Protein AF-J9G7D1-F1 (afdb_monomer_lite)

pLDDT: mean 70.43, std 11.39, range [46.75, 86.88]

Organism: NCBI:txid749906

Sequence (130 aa):
MKICEESVKEAIDTSLAHIQMNDAQKQAVLAQCRPTAQVSRFQVRPVRRVLAVAAAFAIAFCLGGGVLAAAPQLRQSLAVLGAEALQQMQPVNQVSEDKGIRMEVLAAINDGEMASVFLSLQDTEGKDRV

Structure (mmCIF, N/CA/C/O backbone):
data_AF-J9G7D1-F1
#
_entry.id   AF-J9G7D1-F1
#
loop_
_atom_site.group_PDB
_atom_site.id
_atom_site.type_symbol
_atom_site.label_atom_id
_atom_site.label_alt_id
_atom_site.label_comp_id
_atom_site.label_asym_id
_atom_site.label_entity_id
_atom_site.label_seq_id
_atom_site.pdbx_PDB_ins_code
_atom_site.Cartn_x
_atom_site.Cartn_y
_atom_site.Cartn_z
_atom_site.occupancy
_atom_site.B_iso_or_equiv
_atom_site.auth_seq_id
_atom_site.auth_comp_id
_atom_site.auth_asym_id
_atom_site.auth_atom_id
_atom_site.pdbx_PDB_model_num
ATOM 1 N N . MET A 1 1 ? -76.021 -4.111 28.634 1.00 46.75 1 MET A N 1
ATOM 2 C CA . MET A 1 1 ? -75.543 -2.716 28.741 1.00 46.75 1 MET A CA 1
ATOM 3 C C . MET A 1 1 ? -74.061 -2.738 28.376 1.00 46.75 1 MET A C 1
ATOM 5 O O . MET A 1 1 ? -73.312 -3.402 29.077 1.00 46.75 1 MET A O 1
ATOM 9 N N . LYS A 1 2 ? -73.661 -2.209 27.212 1.00 52.19 2 LYS A N 1
ATOM 10 C CA . LYS A 1 2 ? -72.261 -2.261 26.745 1.00 52.19 2 LYS A CA 1
ATOM 11 C C . LYS A 1 2 ? -71.545 -1.009 27.251 1.00 52.19 2 LYS A C 1
ATOM 13 O O . LYS A 1 2 ? -71.991 0.089 26.945 1.00 52.19 2 LYS A O 1
ATOM 18 N N . ILE A 1 3 ? -70.494 -1.180 28.047 1.00 59.47 3 ILE A N 1
ATOM 19 C CA . ILE A 1 3 ? -69.632 -0.079 28.485 1.00 59.47 3 ILE A CA 1
ATOM 20 C C . ILE A 1 3 ? -68.635 0.158 27.346 1.00 59.47 3 ILE A C 1
ATOM 22 O O . ILE A 1 3 ? -67.791 -0.696 27.087 1.00 59.47 3 ILE A O 1
ATOM 26 N N . CYS A 1 4 ? -68.789 1.260 26.615 1.00 64.06 4 CYS A N 1
ATOM 27 C CA . CYS A 1 4 ? -67.847 1.677 25.574 1.00 64.06 4 CYS A CA 1
ATOM 28 C C . CYS A 1 4 ? -66.734 2.535 26.204 1.00 64.06 4 CYS A C 1
ATOM 30 O O . CYS A 1 4 ? -67.004 3.277 27.147 1.00 64.06 4 CYS A O 1
ATOM 32 N N . GLU A 1 5 ? -65.501 2.460 25.688 1.00 70.31 5 GLU A N 1
ATOM 33 C CA . GLU A 1 5 ? -64.326 3.186 26.219 1.00 70.31 5 GLU A CA 1
ATOM 34 C C . GLU A 1 5 ? -64.557 4.699 26.355 1.00 70.31 5 GLU A C 1
ATOM 36 O O . GLU A 1 5 ? -64.074 5.330 27.293 1.00 70.31 5 GLU A O 1
ATOM 41 N N . GLU A 1 6 ? -65.363 5.264 25.460 1.00 73.56 6 GLU A N 1
ATOM 42 C CA . GLU A 1 6 ? -65.727 6.680 25.445 1.00 73.56 6 GLU A CA 1
ATOM 43 C C . GLU A 1 6 ? -66.521 7.091 26.698 1.00 73.56 6 GLU A C 1
ATOM 45 O O . GLU A 1 6 ? -66.228 8.116 27.306 1.00 73.56 6 GLU A O 1
ATOM 50 N N . SER A 1 7 ? -67.422 6.224 27.178 1.00 77.25 7 SER A N 1
ATOM 51 C CA . SER A 1 7 ? -68.195 6.452 28.408 1.00 77.25 7 SER A CA 1
ATOM 52 C C . SER A 1 7 ? -67.327 6.369 29.666 1.00 77.25 7 SER A C 1
ATOM 54 O O . SER A 1 7 ? -67.569 7.093 30.632 1.00 77.25 7 SER A O 1
ATOM 56 N N . VAL A 1 8 ? -66.306 5.508 29.665 1.00 79.50 8 VAL A N 1
ATOM 57 C CA . VAL A 1 8 ? -65.362 5.396 30.787 1.00 79.50 8 VAL A CA 1
ATOM 58 C C . VAL A 1 8 ? -64.461 6.623 30.839 1.00 79.50 8 VAL A C 1
ATOM 60 O O . VAL A 1 8 ? -64.241 7.177 31.913 1.00 79.50 8 VAL A O 1
ATOM 63 N N . LYS A 1 9 ? -63.979 7.083 29.682 1.00 82.81 9 LYS A N 1
ATOM 64 C CA . LYS A 1 9 ? -63.143 8.279 29.586 1.00 82.81 9 LYS A CA 1
ATOM 65 C C . LYS A 1 9 ? -63.892 9.530 30.043 1.00 82.81 9 LYS A C 1
ATOM 67 O O . LYS A 1 9 ? -63.361 10.286 30.846 1.00 82.81 9 LYS A O 1
ATOM 72 N N . GLU A 1 10 ? -65.138 9.700 29.612 1.00 83.31 10 GLU A N 1
ATOM 73 C CA . GLU A 1 10 ? -65.972 10.845 29.992 1.00 83.31 10 GLU A CA 1
ATOM 74 C C . GLU A 1 10 ? -66.301 10.854 31.497 1.00 83.31 10 GLU A C 1
ATOM 76 O O . GLU A 1 10 ? -66.254 11.902 32.148 1.00 83.31 10 GLU A O 1
ATOM 81 N N . ALA A 1 11 ? -66.548 9.677 32.085 1.00 81.44 11 ALA A N 1
ATOM 82 C CA . ALA A 1 11 ? -66.749 9.535 33.526 1.00 81.44 11 ALA A CA 1
ATOM 83 C C . ALA A 1 11 ? -65.480 9.870 34.330 1.00 81.44 11 ALA A C 1
ATOM 85 O O . ALA A 1 11 ? -65.563 10.528 35.370 1.00 81.44 11 ALA A O 1
ATOM 86 N N . ILE A 1 12 ? -64.308 9.450 33.844 1.00 82.50 12 ILE A N 1
ATOM 87 C CA . ILE A 1 12 ? -63.016 9.753 34.469 1.00 82.50 12 ILE A CA 1
ATOM 88 C C . ILE A 1 12 ? -62.692 11.243 34.346 1.00 82.50 12 ILE A C 1
ATOM 90 O O . ILE A 1 12 ? -62.364 11.861 35.353 1.00 82.50 12 ILE A O 1
ATOM 94 N N . ASP A 1 13 ? -62.838 11.843 33.166 1.00 81.81 13 ASP A N 1
ATOM 95 C CA . ASP A 1 13 ? -62.548 13.266 32.954 1.00 81.81 13 ASP A CA 1
ATOM 96 C C . ASP A 1 13 ? -63.472 14.152 33.799 1.00 81.81 13 ASP A C 1
ATOM 98 O O . ASP A 1 13 ? -63.006 15.086 34.450 1.00 81.81 13 ASP A O 1
ATOM 102 N N . THR A 1 14 ? -64.760 13.808 33.897 1.00 83.31 14 THR A N 1
ATOM 103 C CA . THR A 1 14 ? -65.705 14.506 34.785 1.00 83.31 14 THR A CA 1
ATOM 104 C C . THR A 1 14 ? -65.316 14.343 36.255 1.00 83.31 14 THR A C 1
ATOM 106 O O . THR A 1 14 ? -65.351 15.303 37.028 1.00 83.31 14 THR A O 1
ATOM 109 N N . SER A 1 15 ? -64.905 13.136 36.654 1.00 79.50 15 SER A N 1
ATOM 110 C CA . SER A 1 15 ? -64.452 12.865 38.017 1.00 79.50 15 SER A CA 1
ATOM 111 C C . SER A 1 15 ? -63.139 13.575 38.345 1.00 79.50 15 SER A C 1
ATOM 113 O O . SER A 1 15 ? -62.971 13.996 39.480 1.00 79.50 15 SER A O 1
ATOM 115 N N . LEU A 1 16 ? -62.231 13.768 37.390 1.00 78.19 16 LEU A N 1
ATOM 116 C CA . LEU A 1 16 ? -60.926 14.396 37.615 1.00 78.19 16 LEU A CA 1
ATOM 117 C C . LEU A 1 16 ? -60.928 15.913 37.381 1.00 78.19 16 LEU A C 1
ATOM 119 O O . LEU A 1 16 ? -60.015 16.590 37.850 1.00 78.19 16 LEU A O 1
ATOM 123 N N . ALA A 1 17 ? -61.957 16.471 36.735 1.00 76.94 17 ALA A N 1
ATOM 124 C CA . ALA A 1 17 ? -62.055 17.897 36.405 1.00 76.94 17 ALA A CA 1
ATOM 125 C C . ALA A 1 17 ? -61.941 18.836 37.622 1.00 76.94 17 ALA A C 1
ATOM 127 O O . ALA A 1 17 ? -61.479 19.971 37.492 1.00 76.94 17 ALA A O 1
ATOM 128 N N . HIS A 1 18 ? -62.342 18.367 38.808 1.00 77.00 18 HIS A N 1
ATOM 129 C CA . HIS A 1 18 ? -62.274 19.142 40.049 1.00 77.00 18 HIS A CA 1
ATOM 130 C C . HIS A 1 18 ? -60.901 19.079 40.745 1.00 77.00 18 HIS A C 1
ATOM 132 O O . HIS A 1 18 ? -60.648 19.857 41.665 1.00 77.00 18 HIS A O 1
ATOM 138 N N . ILE A 1 19 ? -60.000 18.188 40.317 1.00 77.19 19 ILE A N 1
ATOM 139 C CA . ILE A 1 19 ? -58.652 18.056 40.879 1.00 77.19 19 ILE A CA 1
ATOM 140 C C . ILE A 1 19 ? -57.716 18.979 40.096 1.00 77.19 19 ILE A C 1
ATOM 142 O O . ILE A 1 19 ? -56.973 18.558 39.212 1.00 77.19 19 ILE A O 1
ATOM 146 N N . GLN A 1 20 ? -57.756 20.270 40.416 1.00 70.94 20 GLN A N 1
ATOM 147 C CA . GLN A 1 20 ? -56.787 21.232 39.898 1.00 70.94 20 GLN A CA 1
ATOM 148 C C . GLN A 1 20 ? -55.679 21.445 40.929 1.00 70.94 20 GLN A C 1
ATOM 150 O O . GLN A 1 20 ? -55.932 21.842 42.065 1.00 70.94 20 GLN A O 1
ATOM 155 N N . MET A 1 21 ? -54.433 21.164 40.542 1.00 69.88 21 MET A N 1
ATOM 156 C CA . MET A 1 21 ? -53.273 21.503 41.367 1.00 69.88 21 MET A CA 1
ATOM 157 C C . MET A 1 21 ? -53.149 23.024 41.452 1.00 69.88 21 MET A C 1
ATOM 159 O O . MET A 1 21 ? -53.120 23.700 40.426 1.00 69.88 21 MET A O 1
ATOM 163 N N . ASN A 1 22 ? -53.026 23.557 42.667 1.00 81.06 22 ASN A N 1
ATOM 164 C CA . ASN A 1 22 ? -52.762 24.980 42.868 1.00 81.06 22 ASN A CA 1
ATOM 165 C C . ASN A 1 22 ? -51.378 25.341 42.289 1.00 81.06 22 ASN A C 1
ATOM 167 O O . ASN A 1 22 ? -50.444 24.534 42.350 1.00 81.06 22 ASN A O 1
ATOM 171 N N . ASP A 1 23 ? -51.213 26.559 41.773 1.00 77.19 23 ASP A N 1
ATOM 172 C CA . ASP A 1 23 ? -49.950 27.065 41.227 1.00 77.19 23 ASP A CA 1
ATOM 173 C C . ASP A 1 23 ? -48.786 26.920 42.212 1.00 77.19 23 ASP A C 1
ATOM 175 O O . ASP A 1 23 ? -47.676 26.569 41.811 1.00 77.19 23 ASP A O 1
ATOM 179 N N . ALA A 1 24 ? -49.045 27.085 43.512 1.00 76.69 24 ALA A N 1
ATOM 180 C CA . ALA A 1 24 ? -48.051 26.852 44.559 1.00 76.69 24 ALA A CA 1
ATOM 181 C C . ALA A 1 24 ? -47.573 25.384 44.608 1.00 76.69 24 ALA A C 1
ATOM 183 O O . ALA A 1 24 ? -46.383 25.118 44.766 1.00 76.69 24 ALA A O 1
ATOM 184 N N . GLN A 1 25 ? -48.478 24.417 44.423 1.00 78.25 25 GLN A N 1
ATOM 185 C CA . GLN A 1 25 ? -48.150 22.986 44.399 1.00 78.25 25 GLN A CA 1
ATOM 186 C C . GLN A 1 25 ? -47.453 22.600 43.093 1.00 78.25 25 GLN A C 1
ATOM 188 O O . GLN A 1 25 ? -46.489 21.838 43.109 1.00 78.25 25 GLN A O 1
ATOM 193 N N . LYS A 1 26 ? -47.885 23.175 41.966 1.00 76.75 26 LYS A N 1
ATOM 194 C CA . LYS A 1 26 ? -47.225 23.011 40.667 1.00 76.75 26 LYS A CA 1
ATOM 195 C C . LYS A 1 26 ? -45.789 23.531 40.711 1.00 76.75 26 LYS A C 1
ATOM 197 O O . LYS A 1 26 ? -44.877 22.852 40.247 1.00 76.75 26 LYS A O 1
ATOM 202 N N . GLN A 1 27 ? -45.570 24.696 41.318 1.00 75.19 27 GLN A N 1
ATOM 203 C CA . GLN A 1 27 ? -44.234 25.254 41.518 1.00 75.19 27 GLN A CA 1
ATOM 204 C C . GLN A 1 27 ? -43.399 24.426 42.496 1.00 75.19 27 GLN A C 1
ATOM 206 O O . GLN A 1 27 ? -42.214 24.237 42.240 1.00 75.19 27 GLN A O 1
ATOM 211 N N . ALA A 1 28 ? -43.990 23.874 43.560 1.00 77.31 28 ALA A N 1
ATOM 212 C CA . ALA A 1 28 ? -43.285 22.982 44.482 1.00 77.31 28 ALA A CA 1
ATOM 213 C C . ALA A 1 28 ? -42.826 21.681 43.798 1.00 77.31 28 ALA A C 1
ATOM 215 O O . ALA A 1 28 ? -41.676 21.276 43.965 1.00 77.31 28 ALA A O 1
ATOM 216 N N . VAL A 1 29 ? -43.679 21.071 42.967 1.00 77.19 29 VAL A N 1
ATOM 217 C CA . VAL A 1 29 ? -43.320 19.889 42.167 1.00 77.19 29 VAL A CA 1
ATOM 218 C C . VAL A 1 29 ? -42.255 20.242 41.131 1.00 77.19 29 VAL A C 1
ATOM 220 O O . VAL A 1 29 ? -41.268 19.530 41.017 1.00 77.19 29 VAL A O 1
ATOM 223 N N . LEU A 1 30 ? -42.372 21.375 40.430 1.00 75.44 30 LEU A N 1
ATOM 224 C CA . LEU A 1 30 ? -41.342 21.829 39.486 1.00 75.44 30 LEU A CA 1
ATOM 225 C C . LEU A 1 30 ? -40.015 22.176 40.175 1.00 75.44 30 LEU A C 1
ATOM 227 O O . LEU A 1 30 ? -38.959 21.978 39.582 1.00 75.44 30 LEU A O 1
ATOM 231 N N . ALA A 1 31 ? -40.047 22.673 41.412 1.00 71.12 31 ALA A N 1
ATOM 232 C CA . ALA A 1 31 ? -38.852 22.939 42.205 1.00 71.12 31 ALA A CA 1
ATOM 233 C C . ALA A 1 31 ? -38.170 21.640 42.659 1.00 71.12 31 ALA A C 1
ATOM 235 O O . ALA A 1 31 ? -36.945 21.563 42.620 1.00 71.12 31 ALA A O 1
ATOM 236 N N . GLN A 1 32 ? -38.947 20.615 43.026 1.00 72.62 32 GLN A N 1
ATOM 237 C CA . GLN A 1 32 ? -38.443 19.279 43.373 1.00 72.62 32 GLN A CA 1
ATOM 238 C C . GLN A 1 32 ? -37.969 18.490 42.144 1.00 72.62 32 GLN A C 1
ATOM 240 O O . GLN A 1 32 ? -36.985 17.761 42.218 1.00 72.62 32 GLN A O 1
ATOM 245 N N . CYS A 1 33 ? -38.638 18.662 41.004 1.00 64.44 33 CYS A N 1
ATOM 246 C CA . CYS A 1 33 ? -38.282 18.043 39.732 1.00 64.44 33 CYS A CA 1
ATOM 247 C C . CYS A 1 33 ? -37.249 18.842 38.945 1.00 64.44 33 CYS A C 1
ATOM 249 O O . CYS A 1 33 ? -36.839 18.366 37.889 1.00 64.44 33 CYS A O 1
ATOM 251 N N . ARG A 1 34 ? -36.827 20.032 39.408 1.00 59.81 34 ARG A N 1
ATOM 252 C CA . ARG A 1 34 ? -35.709 20.749 38.798 1.00 59.81 34 ARG A CA 1
ATOM 253 C C . ARG A 1 34 ? -34.513 19.827 38.983 1.00 59.81 34 ARG A C 1
ATOM 255 O O . ARG A 1 34 ? -34.031 19.705 40.110 1.00 59.81 34 ARG A O 1
ATOM 262 N N . PRO A 1 35 ? -34.038 19.157 37.919 1.00 51.81 35 PRO A N 1
ATOM 263 C CA . PRO A 1 35 ? -32.853 18.362 38.072 1.00 51.81 35 PRO A CA 1
ATOM 264 C C . PRO A 1 35 ? -31.794 19.370 38.489 1.00 51.81 35 PRO A C 1
ATOM 266 O O . PRO A 1 35 ? -31.553 20.365 37.796 1.00 51.81 35 PRO A O 1
ATOM 269 N N . THR A 1 36 ? -31.151 19.127 39.621 1.00 53.22 36 THR A N 1
ATOM 270 C CA . THR A 1 36 ? -29.786 19.566 39.879 1.00 53.22 36 THR A CA 1
ATOM 271 C C . THR A 1 36 ? -28.886 18.900 38.836 1.00 53.22 36 THR A C 1
ATOM 273 O O . THR A 1 36 ? -27.943 18.185 39.143 1.00 53.22 36 THR A O 1
ATOM 276 N N . ALA A 1 37 ? -29.150 19.165 37.555 1.00 49.72 37 ALA A N 1
ATOM 277 C CA . ALA A 1 37 ? -28.164 19.145 36.510 1.00 49.72 37 ALA A CA 1
ATOM 278 C C . ALA A 1 37 ? -27.247 20.325 36.826 1.00 49.72 37 ALA A C 1
ATOM 280 O O . ALA A 1 37 ? -27.276 21.384 36.199 1.00 49.72 37 ALA A O 1
ATOM 281 N N . GLN A 1 38 ? -26.417 20.127 37.850 1.00 52.88 38 GLN A N 1
ATOM 282 C CA . GLN A 1 38 ? -25.063 20.618 37.806 1.00 52.88 38 GLN A CA 1
ATOM 283 C C . GLN A 1 38 ? -24.493 20.035 36.521 1.00 52.88 38 GLN A C 1
ATOM 285 O O . GLN A 1 38 ? -23.975 18.922 36.493 1.00 52.88 38 GLN A O 1
ATOM 290 N N . VAL A 1 39 ? -24.668 20.767 35.423 1.00 49.50 39 VAL A N 1
ATOM 291 C CA . VAL A 1 39 ? -23.899 20.540 34.215 1.00 49.50 39 VAL A CA 1
ATOM 292 C C . VAL A 1 39 ? -22.490 20.888 34.653 1.00 49.50 39 VAL A C 1
ATOM 294 O O . VAL A 1 39 ? -22.080 22.051 34.638 1.00 49.50 39 VAL A O 1
ATOM 297 N N . SER A 1 40 ? -21.769 19.892 35.168 1.00 51.84 40 SER A N 1
ATOM 298 C CA . SER A 1 40 ? -20.333 19.990 35.258 1.00 51.84 40 SER A CA 1
ATOM 299 C C . SER A 1 40 ? -19.927 20.305 33.827 1.00 51.84 40 SER A C 1
ATOM 301 O O . SER A 1 40 ? -20.152 19.528 32.899 1.00 51.84 40 SER A O 1
ATOM 303 N N . ARG A 1 41 ? -19.478 21.543 33.596 1.00 50.00 41 ARG A N 1
ATOM 304 C CA . ARG A 1 41 ? -18.834 21.891 32.337 1.00 50.00 41 ARG A CA 1
ATOM 305 C C . ARG A 1 41 ? -17.625 20.983 32.294 1.00 50.00 41 ARG A C 1
ATOM 307 O O . ARG A 1 41 ? -16.603 21.302 32.900 1.00 50.00 41 ARG A O 1
ATOM 314 N N . PHE A 1 42 ? -17.785 19.824 31.665 1.00 47.31 42 PHE A N 1
ATOM 315 C CA . PHE A 1 42 ? -16.720 18.869 31.483 1.00 47.31 42 PHE A CA 1
ATOM 316 C C . PHE A 1 42 ? -15.660 19.633 30.709 1.00 47.31 42 PHE A C 1
ATOM 318 O O . PHE A 1 42 ? -15.871 20.044 29.565 1.00 47.31 42 PHE A O 1
ATOM 325 N N . GLN A 1 43 ? -14.584 20.001 31.402 1.00 56.03 43 GLN A N 1
ATOM 326 C CA . GLN A 1 43 ? -13.571 20.862 30.830 1.00 56.03 43 GLN A CA 1
ATOM 327 C C . GLN A 1 43 ? -12.889 20.065 29.720 1.00 56.03 43 GLN A C 1
ATOM 329 O O . GLN A 1 43 ? -11.981 19.282 29.970 1.00 56.03 43 GLN A O 1
ATOM 334 N N . VAL A 1 44 ? -13.299 20.308 28.475 1.00 53.94 44 VAL A N 1
ATOM 335 C CA . VAL A 1 44 ? -12.728 19.777 27.220 1.00 53.94 44 VAL A CA 1
ATOM 336 C C . VAL A 1 44 ? -11.273 20.222 26.967 1.00 53.94 44 VAL A C 1
ATOM 338 O O . VAL A 1 44 ? -10.783 20.226 25.838 1.00 53.94 44 VAL A O 1
ATOM 341 N N . ARG A 1 45 ? -10.549 20.628 28.013 1.00 57.66 45 ARG A N 1
ATOM 342 C CA . ARG A 1 45 ? -9.201 21.188 27.933 1.00 57.66 45 ARG A CA 1
ATOM 343 C C . ARG A 1 45 ? -8.098 20.165 27.613 1.00 57.66 45 ARG A C 1
ATOM 345 O O . ARG A 1 45 ? -7.205 20.567 26.867 1.00 57.66 45 ARG A O 1
ATOM 352 N N . PRO A 1 46 ? -8.105 18.886 28.053 1.00 55.06 46 PRO A N 1
ATOM 353 C CA . PRO A 1 46 ? -7.003 17.989 27.697 1.00 55.06 46 PRO A CA 1
ATOM 354 C C . PRO A 1 46 ? -7.154 17.391 26.289 1.00 55.06 46 PRO A C 1
ATOM 356 O O . PRO A 1 46 ? -6.148 17.149 25.628 1.00 55.06 46 PRO A O 1
ATOM 359 N N . VAL A 1 47 ? -8.383 17.241 25.774 1.00 61.88 47 VAL A N 1
ATOM 360 C CA . VAL A 1 47 ? -8.637 16.627 24.453 1.00 61.88 47 VAL A CA 1
ATOM 361 C C . VAL A 1 47 ? -8.057 17.469 23.320 1.00 61.88 47 VAL A C 1
ATOM 363 O O . VAL A 1 47 ? -7.461 16.928 22.398 1.00 61.88 47 VAL A O 1
ATOM 366 N N . ARG A 1 48 ? -8.139 18.804 23.410 1.00 68.00 48 ARG A N 1
ATOM 367 C CA . ARG A 1 48 ? -7.556 19.695 22.393 1.00 68.00 48 ARG A CA 1
ATOM 368 C C . ARG A 1 48 ? -6.037 19.567 22.289 1.00 68.00 48 ARG A C 1
ATOM 370 O O . ARG A 1 48 ? -5.506 19.697 21.194 1.00 68.00 48 ARG A O 1
ATOM 377 N N . ARG A 1 49 ? -5.342 19.298 23.402 1.00 72.88 49 ARG A N 1
ATOM 378 C CA . ARG A 1 49 ? -3.887 19.080 23.392 1.00 72.88 49 ARG A CA 1
ATOM 379 C C . ARG A 1 49 ? -3.532 17.735 22.771 1.00 72.88 49 ARG A C 1
ATOM 381 O O . ARG A 1 49 ? -2.634 17.687 21.945 1.00 72.88 49 ARG A O 1
ATOM 388 N N . VAL A 1 50 ? -4.271 16.677 23.106 1.00 79.25 50 VAL A N 1
ATOM 389 C CA . VAL A 1 50 ? -4.079 15.350 22.496 1.00 79.25 50 VAL A CA 1
ATOM 390 C C . VAL A 1 50 ? -4.361 15.397 20.992 1.00 79.25 50 VAL A C 1
ATOM 392 O O . VAL A 1 50 ? -3.564 14.900 20.203 1.00 79.25 50 VAL A O 1
ATOM 395 N N . LEU A 1 51 ? -5.436 16.075 20.584 1.00 80.25 51 LEU A N 1
ATOM 396 C CA . LEU A 1 51 ? -5.791 16.250 19.177 1.00 80.25 51 LEU A CA 1
ATOM 397 C C . LEU A 1 51 ? -4.737 17.072 18.418 1.00 80.25 51 LEU A C 1
ATOM 399 O O . LEU A 1 51 ? -4.384 16.729 17.295 1.00 80.25 51 LEU A O 1
ATOM 403 N N . ALA A 1 52 ? -4.202 18.130 19.036 1.00 81.81 52 ALA A N 1
ATOM 404 C CA . ALA A 1 52 ? -3.144 18.943 18.441 1.00 81.81 52 ALA A CA 1
ATOM 405 C C . ALA A 1 52 ? -1.834 18.159 18.268 1.00 81.81 52 ALA A C 1
ATOM 407 O O . ALA A 1 52 ? -1.187 18.284 17.232 1.00 81.81 52 ALA A O 1
ATOM 408 N N . VAL A 1 53 ? -1.465 17.320 19.242 1.00 85.38 53 VAL A N 1
ATOM 409 C CA . VAL A 1 53 ? -0.285 16.446 19.139 1.00 85.38 53 VAL A CA 1
ATOM 410 C C . VAL A 1 53 ? -0.482 15.397 18.045 1.00 85.38 53 VAL A C 1
ATOM 412 O O . VAL A 1 53 ? 0.412 15.210 17.225 1.00 85.38 53 VAL A O 1
ATOM 415 N N . ALA A 1 54 ? -1.658 14.767 17.972 1.00 84.12 54 ALA A N 1
ATOM 416 C CA . ALA A 1 54 ? -1.975 13.801 16.922 1.00 84.12 54 ALA A CA 1
ATOM 417 C C . ALA A 1 54 ? -1.938 14.435 15.520 1.00 84.12 54 ALA A C 1
ATOM 419 O O . ALA A 1 54 ? -1.344 13.871 14.603 1.00 84.12 54 ALA A O 1
ATOM 420 N N . ALA A 1 55 ? -2.506 15.635 15.361 1.00 86.88 55 ALA A N 1
ATOM 421 C CA . ALA A 1 55 ? -2.474 16.369 14.099 1.00 86.88 55 ALA A CA 1
ATOM 422 C C . ALA A 1 55 ? -1.045 16.776 13.704 1.00 86.88 55 ALA A C 1
ATOM 424 O O . ALA A 1 55 ? -0.659 16.606 12.550 1.00 86.88 55 ALA A O 1
ATOM 425 N N . ALA A 1 56 ? -0.235 17.254 14.653 1.00 86.62 56 ALA A N 1
ATOM 426 C CA . ALA A 1 56 ? 1.167 17.583 14.404 1.00 86.62 56 ALA A CA 1
ATOM 427 C C . ALA A 1 56 ? 1.980 16.349 13.985 1.00 86.62 56 ALA A C 1
ATOM 429 O O . ALA A 1 56 ? 2.797 16.437 13.071 1.00 86.62 56 ALA A O 1
ATOM 430 N N . PHE A 1 57 ? 1.724 15.193 14.604 1.00 85.44 57 PHE A N 1
ATOM 431 C CA . PHE A 1 57 ? 2.384 13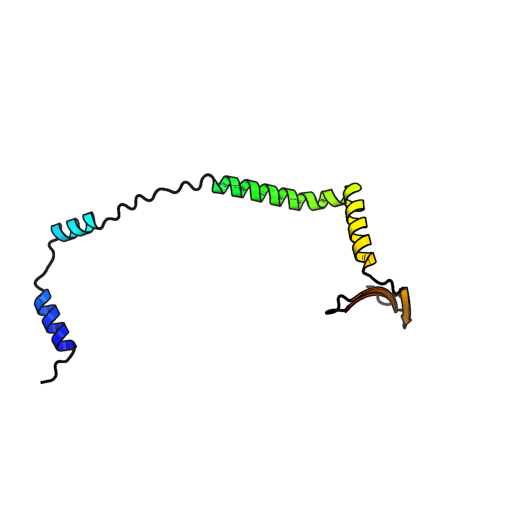.936 14.254 1.00 85.44 57 PHE A CA 1
ATOM 432 C C . PHE A 1 57 ? 1.986 13.452 12.854 1.00 85.44 57 PHE A C 1
ATOM 434 O O . PHE A 1 57 ? 2.849 13.063 12.072 1.00 85.44 57 PHE A O 1
ATOM 441 N N . ALA A 1 58 ? 0.700 13.543 12.503 1.00 84.62 58 ALA A N 1
ATOM 442 C CA . ALA A 1 58 ? 0.211 13.207 11.168 1.00 84.62 58 ALA A CA 1
ATOM 443 C C . ALA A 1 58 ? 0.818 14.121 10.091 1.00 84.62 58 ALA A C 1
ATOM 445 O O . ALA A 1 58 ? 1.300 13.634 9.073 1.00 84.62 58 ALA A O 1
ATOM 446 N N . ILE A 1 59 ? 0.872 15.435 10.338 1.00 85.31 59 ILE A N 1
ATOM 447 C CA . ILE A 1 59 ? 1.500 16.399 9.424 1.00 85.31 59 ILE A CA 1
ATOM 448 C C . ILE A 1 59 ? 3.001 16.108 9.280 1.00 85.31 59 ILE A C 1
ATOM 450 O O . ILE A 1 59 ? 3.507 16.069 8.162 1.00 85.31 59 ILE A O 1
ATOM 454 N N . ALA A 1 60 ? 3.708 15.846 10.383 1.00 81.19 60 ALA A N 1
ATOM 455 C CA . ALA A 1 60 ? 5.125 15.485 10.352 1.00 81.19 60 ALA A CA 1
ATOM 456 C C . ALA A 1 60 ? 5.375 14.178 9.580 1.00 81.19 60 ALA A C 1
ATOM 458 O O . ALA A 1 60 ? 6.345 14.089 8.831 1.00 81.19 60 ALA A O 1
ATOM 459 N N . PHE A 1 61 ? 4.489 13.188 9.708 1.00 78.69 61 PHE A N 1
ATOM 460 C CA . PHE A 1 61 ? 4.582 11.924 8.977 1.00 78.69 61 PHE A CA 1
ATOM 461 C C . PHE A 1 61 ? 4.320 12.104 7.474 1.00 78.69 61 PHE A C 1
ATOM 463 O O . PHE A 1 61 ? 5.103 11.635 6.649 1.00 78.69 61 PHE A O 1
ATOM 470 N N . CYS A 1 62 ? 3.273 12.849 7.105 1.00 77.25 62 CYS A N 1
ATOM 471 C CA . CYS A 1 62 ? 2.951 13.150 5.708 1.00 77.25 62 CYS A CA 1
ATOM 472 C C . CYS A 1 62 ? 4.053 13.965 5.015 1.00 77.25 62 CYS A C 1
ATOM 474 O O . CYS A 1 62 ? 4.392 13.682 3.869 1.00 77.25 62 CYS A O 1
ATOM 476 N N . LEU A 1 63 ? 4.643 14.947 5.705 1.00 71.81 63 LEU A N 1
ATOM 477 C CA . LEU A 1 63 ? 5.759 15.738 5.175 1.00 71.81 63 LEU A CA 1
ATOM 478 C C . LEU A 1 63 ? 7.085 14.955 5.186 1.00 71.81 63 LEU A C 1
ATOM 480 O O . LEU A 1 63 ? 7.931 15.159 4.317 1.00 71.81 63 LEU A O 1
ATOM 484 N N . GLY A 1 64 ? 7.258 14.024 6.130 1.00 62.97 64 GLY A N 1
ATOM 485 C CA . GLY A 1 64 ? 8.432 13.155 6.231 1.00 62.97 64 GLY A CA 1
ATOM 486 C C . GLY A 1 64 ? 8.555 12.146 5.086 1.00 62.97 64 GLY A C 1
ATOM 487 O O . GLY A 1 64 ? 9.673 11.823 4.688 1.00 62.97 64 GLY A O 1
ATOM 488 N N . GLY A 1 65 ? 7.436 11.715 4.490 1.00 58.72 65 GLY A N 1
ATOM 489 C CA . GLY A 1 65 ? 7.415 10.807 3.333 1.00 58.72 65 GLY A CA 1
ATOM 490 C C . GLY A 1 65 ? 8.292 11.267 2.162 1.00 58.72 65 GLY A C 1
ATOM 491 O O . GLY A 1 65 ? 8.977 10.454 1.546 1.00 58.72 65 GLY A O 1
ATOM 492 N N . GLY A 1 66 ? 8.348 12.578 1.903 1.00 56.91 66 GLY A N 1
ATOM 493 C CA . GLY A 1 66 ? 9.189 13.149 0.846 1.00 56.91 66 GLY A CA 1
ATOM 494 C C . GLY A 1 66 ? 10.690 13.137 1.163 1.00 56.91 66 GLY A C 1
ATOM 495 O O . GLY A 1 66 ? 11.511 13.003 0.259 1.00 56.91 66 GLY A O 1
ATOM 496 N N . VAL A 1 67 ? 11.069 13.220 2.443 1.00 55.22 67 VAL A N 1
ATOM 497 C CA . VAL A 1 67 ? 12.478 13.228 2.887 1.00 55.22 67 VAL A CA 1
ATOM 498 C C . VAL A 1 67 ? 13.049 11.807 2.952 1.00 55.22 67 VAL A C 1
ATOM 500 O O . VAL A 1 67 ? 14.235 11.589 2.706 1.00 55.22 67 VAL A O 1
ATOM 503 N N . LEU A 1 68 ? 12.195 10.813 3.207 1.00 50.66 68 LEU A N 1
ATOM 504 C CA . LEU A 1 68 ? 12.566 9.397 3.267 1.00 50.66 68 LEU A CA 1
ATOM 505 C C . LEU A 1 68 ? 13.061 8.850 1.916 1.00 50.66 68 LEU A C 1
ATOM 507 O O . LEU A 1 68 ? 13.866 7.919 1.891 1.00 50.66 68 LEU A O 1
ATOM 511 N N . ALA A 1 69 ? 12.680 9.476 0.798 1.00 52.75 69 ALA A N 1
ATOM 512 C CA . ALA A 1 69 ? 13.216 9.148 -0.519 1.00 52.75 69 ALA A CA 1
ATOM 513 C C . ALA A 1 69 ? 14.706 9.504 -0.675 1.00 52.75 69 ALA A C 1
ATOM 515 O O . ALA A 1 69 ? 15.341 8.968 -1.579 1.00 52.75 69 ALA A O 1
ATOM 516 N N . ALA A 1 70 ? 15.287 10.365 0.169 1.00 56.72 70 ALA A N 1
ATOM 517 C CA . ALA A 1 70 ? 16.688 10.797 0.083 1.00 56.72 70 ALA A CA 1
ATOM 518 C C . ALA A 1 70 ? 17.636 10.068 1.058 1.00 56.72 70 ALA A C 1
ATOM 520 O O . ALA A 1 70 ? 18.851 10.221 0.950 1.00 56.72 70 ALA A O 1
ATOM 521 N N . ALA A 1 71 ? 17.112 9.264 1.990 1.00 61.69 71 ALA A N 1
ATOM 522 C CA . ALA A 1 71 ? 17.924 8.544 2.969 1.00 61.69 71 ALA A CA 1
ATOM 523 C C . ALA A 1 71 ? 18.455 7.214 2.384 1.00 61.69 71 ALA A C 1
ATOM 525 O O . ALA A 1 71 ? 17.661 6.308 2.104 1.00 61.69 71 ALA A O 1
ATOM 526 N N . PRO A 1 72 ? 19.781 7.041 2.215 1.00 58.81 72 PRO A N 1
ATOM 527 C CA . PRO A 1 72 ? 20.349 5.836 1.608 1.00 58.81 72 PRO A CA 1
ATOM 528 C C . PRO A 1 72 ? 20.108 4.575 2.452 1.00 58.81 72 PRO A C 1
ATO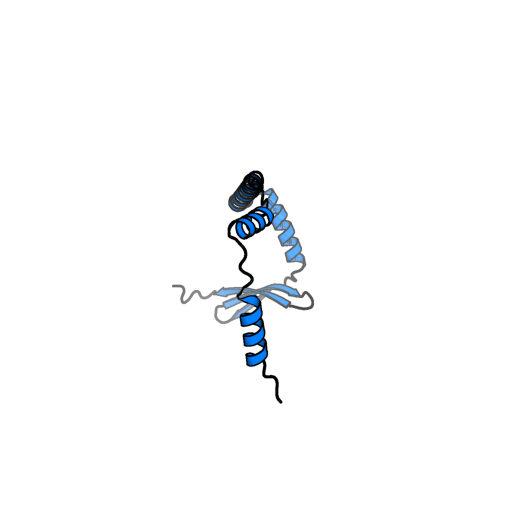M 530 O O . PRO A 1 72 ? 19.880 3.509 1.882 1.00 58.81 72 PRO A O 1
ATOM 533 N N . GLN A 1 73 ? 20.071 4.689 3.787 1.00 62.28 73 GLN A N 1
ATOM 534 C CA . GLN A 1 73 ? 19.794 3.548 4.668 1.00 62.28 73 GLN A CA 1
ATOM 535 C C . GLN A 1 73 ? 18.372 3.001 4.495 1.00 62.28 73 GLN A C 1
ATOM 537 O O . GLN A 1 73 ? 18.176 1.791 4.475 1.00 62.28 73 GLN A O 1
ATOM 542 N N . LEU A 1 74 ? 17.369 3.871 4.327 1.00 58.88 74 LEU A N 1
ATOM 543 C CA . LEU A 1 74 ? 15.993 3.415 4.135 1.00 58.88 74 LEU A CA 1
ATOM 544 C C . LEU A 1 74 ? 15.803 2.792 2.752 1.00 58.88 74 LEU A C 1
ATOM 546 O O . LEU A 1 74 ? 15.111 1.788 2.632 1.00 58.88 74 LEU A O 1
ATOM 550 N N . ARG A 1 75 ? 16.458 3.337 1.718 1.00 58.00 75 ARG A N 1
ATOM 551 C CA . ARG A 1 75 ? 16.483 2.714 0.387 1.00 58.00 75 ARG A CA 1
ATOM 552 C C . ARG A 1 75 ? 17.066 1.305 0.434 1.00 58.00 75 ARG A C 1
ATOM 554 O O . ARG A 1 75 ? 16.518 0.427 -0.213 1.00 58.00 75 ARG A O 1
ATOM 561 N N . GLN A 1 76 ? 18.129 1.076 1.205 1.00 63.66 76 GLN A N 1
ATOM 562 C CA . GLN A 1 76 ? 18.687 -0.266 1.391 1.00 63.66 76 GLN A CA 1
ATOM 563 C C . GLN A 1 76 ? 17.710 -1.195 2.115 1.00 63.66 76 GLN A C 1
ATOM 565 O O . GLN A 1 76 ? 17.482 -2.303 1.644 1.00 63.66 76 GLN A O 1
ATOM 570 N N . SER A 1 77 ? 17.066 -0.743 3.194 1.00 62.22 77 SER A N 1
ATOM 571 C CA . SER A 1 77 ? 16.061 -1.553 3.897 1.00 62.22 77 SER A CA 1
ATOM 572 C C . SER A 1 77 ? 14.835 -1.865 3.030 1.00 62.22 77 SER A C 1
ATOM 574 O O . SER A 1 77 ? 14.340 -2.988 3.043 1.00 62.22 77 SER A O 1
ATOM 576 N N . LEU A 1 78 ? 14.366 -0.900 2.236 1.00 59.59 78 LEU A N 1
ATOM 577 C CA . LEU A 1 78 ? 13.288 -1.096 1.264 1.00 59.59 78 LEU A CA 1
ATOM 578 C C . LEU A 1 78 ? 13.722 -1.990 0.098 1.00 59.59 78 LEU A C 1
ATOM 580 O O . LEU A 1 78 ? 12.912 -2.766 -0.392 1.00 59.59 78 LEU A O 1
ATOM 584 N N . ALA A 1 79 ? 14.986 -1.924 -0.328 1.00 61.06 79 ALA A N 1
ATOM 585 C CA . ALA A 1 79 ? 15.537 -2.824 -1.337 1.00 61.06 79 ALA A CA 1
ATOM 586 C C . ALA A 1 79 ? 15.641 -4.261 -0.816 1.00 61.06 79 ALA A C 1
ATOM 588 O O . ALA A 1 79 ? 15.384 -5.185 -1.574 1.00 61.06 79 ALA A O 1
ATOM 589 N N . VAL A 1 80 ? 15.955 -4.459 0.469 1.00 66.06 80 VAL A N 1
ATOM 590 C CA 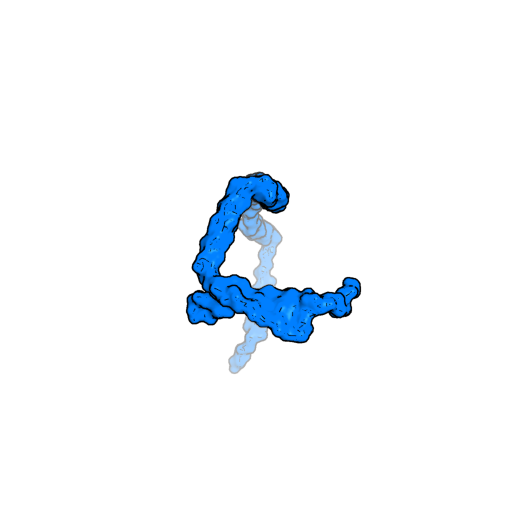. VAL A 1 80 ? 15.917 -5.782 1.113 1.00 66.06 80 VAL A CA 1
ATOM 591 C C . VAL A 1 80 ? 14.480 -6.296 1.200 1.00 66.06 80 VAL A C 1
ATOM 593 O O . VAL A 1 80 ? 14.226 -7.424 0.804 1.00 66.06 80 VAL A O 1
ATOM 596 N N . LEU A 1 81 ? 13.520 -5.463 1.617 1.00 60.41 81 LEU A N 1
ATOM 597 C CA . LEU A 1 81 ? 12.094 -5.826 1.599 1.00 60.41 81 LEU A CA 1
ATOM 598 C C . LEU A 1 81 ? 11.598 -6.146 0.179 1.00 60.41 81 LEU A C 1
ATOM 600 O O . LEU A 1 81 ? 10.838 -7.090 -0.016 1.00 60.41 81 LEU A O 1
ATOM 604 N N . GLY A 1 82 ? 12.061 -5.389 -0.818 1.00 61.97 82 GLY A N 1
ATOM 605 C CA . GLY A 1 82 ? 11.816 -5.664 -2.229 1.00 61.97 82 GLY A CA 1
ATOM 606 C C . GLY A 1 82 ? 12.460 -6.971 -2.684 1.00 61.97 82 GLY A C 1
ATOM 607 O O . GLY A 1 82 ? 11.826 -7.733 -3.399 1.00 61.97 82 GLY A O 1
ATOM 608 N N . ALA A 1 83 ? 13.680 -7.275 -2.239 1.00 62.66 83 ALA A N 1
ATOM 609 C CA . ALA A 1 83 ? 14.372 -8.521 -2.555 1.00 62.66 83 ALA A CA 1
ATOM 610 C C . ALA A 1 83 ? 13.667 -9.741 -1.945 1.00 62.66 83 ALA A C 1
ATOM 612 O O . ALA A 1 83 ? 13.538 -10.754 -2.618 1.00 62.66 83 ALA A O 1
ATOM 613 N N . GLU A 1 84 ? 13.162 -9.640 -0.716 1.00 62.19 84 GLU A N 1
ATOM 614 C CA . GLU A 1 84 ? 12.351 -10.688 -0.077 1.00 62.19 84 GLU A CA 1
ATOM 615 C C . GLU A 1 84 ? 11.019 -10.905 -0.815 1.00 62.19 84 GLU A C 1
ATOM 617 O O . GLU A 1 84 ? 10.603 -12.042 -1.034 1.00 62.19 84 GLU A O 1
ATOM 622 N N . ALA A 1 85 ? 10.372 -9.831 -1.282 1.00 60.66 85 ALA A N 1
ATOM 623 C CA . ALA A 1 85 ? 9.184 -9.942 -2.130 1.00 60.66 85 ALA A CA 1
ATOM 624 C C . ALA A 1 85 ? 9.506 -10.570 -3.501 1.00 60.66 85 ALA A C 1
ATOM 626 O O . ALA A 1 85 ? 8.740 -11.387 -4.008 1.00 60.66 85 ALA A O 1
ATOM 627 N N . LEU A 1 86 ? 10.665 -10.239 -4.079 1.00 58.88 86 LEU A N 1
ATOM 628 C CA . LEU A 1 86 ? 11.161 -10.822 -5.328 1.00 58.88 86 LEU A CA 1
ATOM 629 C C . LEU A 1 86 ? 11.580 -12.293 -5.170 1.00 58.88 86 LEU A C 1
ATOM 631 O O . LEU A 1 86 ? 11.522 -13.028 -6.145 1.00 58.88 86 LEU A O 1
ATOM 635 N N . GLN A 1 87 ? 11.964 -12.758 -3.976 1.00 59.88 87 GLN A N 1
ATOM 636 C CA . GLN A 1 87 ? 12.268 -14.179 -3.738 1.00 59.88 87 GLN A CA 1
ATOM 637 C C . GLN A 1 87 ? 11.023 -15.074 -3.830 1.00 59.88 87 GLN A C 1
ATOM 639 O O . GLN A 1 87 ? 11.137 -16.245 -4.186 1.00 59.88 87 GLN A O 1
ATOM 644 N N . GLN A 1 88 ? 9.836 -14.535 -3.533 1.00 60.19 88 GLN A N 1
ATOM 645 C CA . GLN A 1 88 ? 8.563 -15.248 -3.715 1.00 60.19 88 GLN A CA 1
ATOM 646 C C . GLN A 1 88 ? 8.092 -15.244 -5.174 1.00 60.19 88 GLN A C 1
ATOM 648 O O . GLN A 1 88 ? 7.252 -16.055 -5.565 1.00 60.19 88 GLN A O 1
ATOM 653 N N . MET A 1 89 ? 8.633 -14.338 -5.986 1.00 58.41 89 MET A N 1
ATOM 654 C CA . MET A 1 89 ? 8.392 -14.291 -7.417 1.00 58.41 89 MET A CA 1
ATOM 655 C C . MET A 1 89 ? 9.269 -15.330 -8.109 1.00 58.41 89 MET A C 1
ATOM 657 O O . MET A 1 89 ? 10.492 -15.234 -8.071 1.00 58.41 89 MET A O 1
ATOM 661 N N . GLN A 1 90 ? 8.673 -16.304 -8.798 1.00 58.25 90 GLN A N 1
ATOM 662 C CA . GLN A 1 90 ? 9.448 -17.102 -9.747 1.00 58.25 90 GLN A CA 1
ATOM 663 C C . GLN A 1 90 ? 9.768 -16.229 -10.969 1.00 58.25 90 GLN A C 1
ATOM 665 O O . GLN A 1 90 ? 8.832 -15.786 -11.646 1.00 58.25 90 GLN A O 1
ATOM 670 N N . PRO A 1 91 ? 11.052 -15.962 -11.280 1.00 59.34 91 PRO A N 1
ATOM 671 C CA . PRO A 1 91 ? 11.413 -15.258 -12.500 1.00 59.34 91 PRO A CA 1
ATOM 672 C C . PRO A 1 91 ? 11.183 -16.200 -13.682 1.00 59.34 91 PRO A C 1
ATOM 674 O O . PRO A 1 91 ? 11.875 -17.206 -13.838 1.00 59.34 91 PRO A O 1
ATOM 677 N N . VAL A 1 92 ? 10.179 -15.894 -14.503 1.00 63.97 92 VAL A N 1
ATOM 678 C CA . VAL A 1 92 ? 9.820 -16.733 -15.656 1.00 63.97 92 VAL A CA 1
ATOM 679 C C . VAL A 1 92 ? 10.627 -16.335 -16.899 1.00 63.97 92 VAL A C 1
ATOM 681 O O . VAL A 1 92 ? 10.803 -17.177 -17.774 1.00 63.97 92 VAL A O 1
ATOM 684 N N . ASN A 1 93 ? 11.168 -15.102 -16.959 1.00 61.56 93 ASN A N 1
ATOM 685 C CA . ASN A 1 93 ? 12.046 -14.556 -18.015 1.00 61.56 93 ASN A CA 1
ATOM 686 C C . ASN A 1 93 ? 11.642 -14.969 -19.445 1.00 61.56 93 ASN A C 1
ATOM 688 O O . ASN A 1 93 ? 12.488 -15.153 -20.322 1.00 61.56 93 ASN A O 1
ATOM 692 N N . GLN A 1 94 ? 10.341 -15.150 -19.680 1.00 69.38 94 GLN A N 1
ATOM 693 C CA . GLN A 1 94 ? 9.814 -15.504 -20.988 1.00 69.38 94 GLN A CA 1
ATOM 694 C C . GLN A 1 94 ? 9.491 -14.227 -21.736 1.00 69.38 94 GLN A C 1
ATOM 696 O O . GLN A 1 94 ? 8.724 -13.392 -21.260 1.00 69.38 94 GLN A O 1
ATOM 701 N N . VAL A 1 95 ? 10.083 -14.106 -22.917 1.00 76.19 95 VAL A N 1
ATOM 702 C CA . VAL A 1 95 ? 9.892 -12.977 -23.816 1.00 76.19 95 VAL A CA 1
ATOM 703 C C . VAL A 1 95 ? 9.211 -13.492 -25.075 1.00 76.19 95 VAL A C 1
ATOM 705 O O . VAL A 1 95 ? 9.647 -14.484 -25.656 1.00 76.19 95 VAL A O 1
ATOM 708 N N . SER A 1 96 ? 8.154 -12.810 -25.498 1.00 78.00 96 SER A N 1
ATOM 709 C CA . SER A 1 96 ? 7.460 -13.047 -26.759 1.00 78.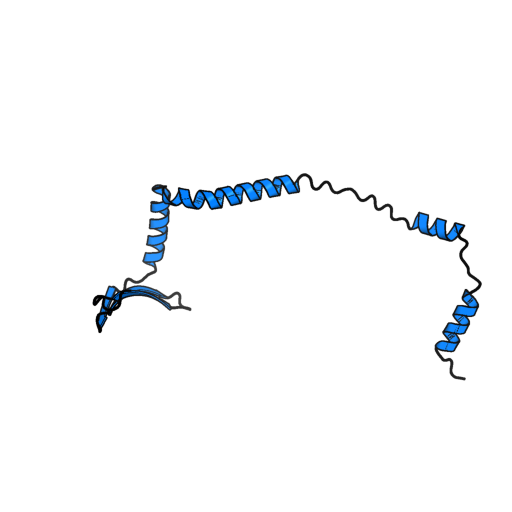00 96 SER A CA 1
ATOM 710 C C . SER A 1 96 ? 7.272 -11.716 -27.466 1.00 78.00 96 SER A C 1
ATOM 712 O O . SER A 1 96 ? 6.803 -10.762 -26.857 1.00 78.00 96 SER A O 1
ATOM 714 N N . GLU A 1 97 ? 7.607 -11.647 -28.748 1.00 80.25 97 GLU A N 1
ATOM 715 C CA . GLU A 1 97 ? 7.385 -10.458 -29.569 1.00 80.25 97 GLU A CA 1
ATOM 716 C C . GLU A 1 97 ? 6.459 -10.818 -30.728 1.00 80.25 97 GLU A C 1
ATOM 718 O O . GLU A 1 97 ? 6.740 -11.750 -31.481 1.00 80.25 97 GLU A O 1
ATOM 723 N N . ASP A 1 98 ? 5.341 -10.102 -30.842 1.00 79.31 98 ASP A N 1
ATOM 724 C CA . ASP A 1 98 ? 4.413 -10.217 -31.968 1.00 79.31 98 ASP A CA 1
ATOM 725 C C . ASP A 1 98 ? 3.925 -8.823 -32.371 1.00 79.31 98 ASP A C 1
ATOM 727 O O . ASP A 1 98 ? 3.597 -8.005 -31.512 1.00 79.31 98 ASP A O 1
ATOM 731 N N . LYS A 1 99 ? 3.883 -8.550 -33.680 1.00 78.94 99 LYS A N 1
ATOM 732 C CA . LYS A 1 99 ? 3.383 -7.286 -34.267 1.00 78.94 99 LYS A CA 1
ATOM 733 C C . LYS A 1 99 ? 3.939 -6.012 -33.608 1.00 78.94 99 LYS A C 1
ATOM 735 O O . LYS A 1 99 ? 3.181 -5.088 -33.319 1.00 78.94 99 LYS A O 1
ATOM 740 N N . GLY A 1 100 ? 5.237 -5.990 -33.316 1.00 79.88 100 GLY A N 1
ATOM 741 C CA . GLY A 1 100 ? 5.869 -4.824 -32.703 1.00 79.88 100 GLY A CA 1
ATOM 742 C C . GLY A 1 100 ? 5.554 -4.636 -31.222 1.00 79.88 100 GLY A C 1
ATOM 743 O O . GLY A 1 100 ? 5.818 -3.573 -30.678 1.00 79.88 100 GLY A O 1
ATOM 744 N N . ILE A 1 101 ? 4.977 -5.634 -30.549 1.00 81.00 101 ILE A N 1
ATOM 745 C CA . ILE A 1 101 ? 4.742 -5.616 -29.106 1.00 81.00 101 ILE A CA 1
ATOM 746 C C . ILE A 1 101 ? 5.578 -6.725 -28.480 1.00 81.00 101 ILE A C 1
ATOM 748 O O . ILE A 1 101 ? 5.311 -7.915 -28.650 1.00 81.00 101 ILE A O 1
ATOM 752 N N . ARG A 1 102 ? 6.590 -6.320 -27.719 1.00 84.00 102 ARG A N 1
ATOM 753 C CA . ARG A 1 102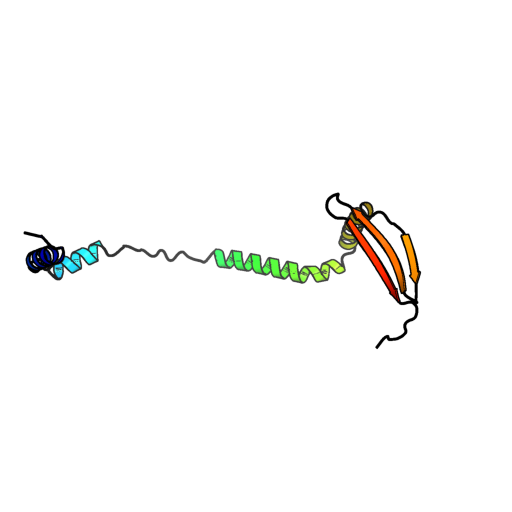 ? 7.425 -7.194 -26.905 1.00 84.00 102 ARG A CA 1
ATOM 754 C C . ARG A 1 102 ? 6.785 -7.364 -25.533 1.00 84.00 102 ARG A C 1
ATOM 756 O O . ARG A 1 102 ? 6.719 -6.427 -24.741 1.00 84.00 102 ARG A O 1
ATOM 763 N N . MET A 1 103 ? 6.322 -8.573 -25.255 1.00 82.50 103 MET A N 1
ATOM 764 C CA . MET A 1 103 ? 5.808 -8.999 -23.963 1.00 82.50 103 MET A CA 1
ATOM 765 C C . MET A 1 103 ? 6.887 -9.768 -23.197 1.00 82.50 103 MET A C 1
ATOM 767 O O . MET A 1 103 ? 7.474 -10.707 -23.727 1.00 82.50 103 MET A O 1
ATOM 771 N N . GLU A 1 104 ? 7.125 -9.404 -21.942 1.00 82.25 104 GLU A N 1
ATOM 772 C CA . GLU A 1 104 ? 8.091 -10.059 -21.059 1.00 82.25 104 GLU A CA 1
ATOM 773 C C . GLU A 1 104 ? 7.447 -10.394 -19.710 1.00 82.25 104 GLU A C 1
ATOM 775 O O . GLU A 1 104 ? 6.904 -9.523 -19.031 1.00 82.25 104 GLU A O 1
ATOM 780 N N . VAL A 1 105 ? 7.496 -11.668 -19.317 1.00 80.94 105 VAL A N 1
ATOM 781 C CA . VAL A 1 105 ? 7.019 -12.127 -18.007 1.00 80.94 105 VAL A CA 1
ATOM 782 C C . VAL A 1 105 ? 8.114 -11.881 -16.974 1.00 80.94 105 VAL A C 1
ATOM 784 O O . VAL A 1 105 ? 9.100 -12.617 -16.915 1.00 80.94 105 VAL A O 1
ATOM 787 N N . LEU A 1 106 ? 7.928 -10.854 -16.147 1.00 78.81 106 LEU A N 1
ATOM 788 C CA . LEU A 1 106 ? 8.895 -10.445 -15.128 1.00 78.81 106 LEU A CA 1
ATOM 789 C C . LEU A 1 106 ? 8.878 -11.390 -13.923 1.00 78.81 106 LEU A C 1
ATOM 791 O O . LEU A 1 106 ? 9.923 -11.750 -13.387 1.00 78.81 106 LEU A O 1
ATOM 795 N N . ALA A 1 107 ? 7.681 -11.785 -13.492 1.00 75.19 107 ALA A N 1
ATOM 796 C CA . ALA A 1 107 ? 7.487 -12.544 -12.268 1.00 75.19 107 ALA A CA 1
ATOM 797 C C . ALA A 1 107 ? 6.112 -13.209 -12.222 1.00 75.19 107 ALA A C 1
ATOM 799 O O . ALA A 1 107 ? 5.131 -12.662 -12.728 1.00 75.19 107 ALA A O 1
ATOM 800 N N . ALA A 1 108 ? 6.026 -14.347 -11.539 1.00 77.50 108 ALA A N 1
ATOM 801 C CA . ALA A 1 108 ? 4.763 -14.965 -11.162 1.00 77.50 108 ALA A CA 1
ATOM 802 C C . ALA A 1 108 ? 4.778 -15.345 -9.676 1.00 77.50 108 ALA A C 1
ATOM 804 O O . ALA A 1 108 ? 5.775 -15.869 -9.178 1.00 77.50 108 ALA A O 1
ATOM 805 N N . ILE A 1 109 ? 3.670 -15.081 -8.985 1.00 80.69 109 ILE A N 1
ATOM 806 C CA . ILE A 1 109 ? 3.421 -15.491 -7.598 1.00 80.69 109 ILE A CA 1
ATOM 807 C C . ILE A 1 109 ? 2.129 -16.297 -7.578 1.00 80.69 109 ILE A C 1
ATOM 809 O O . ILE A 1 109 ? 1.147 -15.916 -8.215 1.00 80.69 109 ILE A O 1
ATOM 813 N N . ASN A 1 110 ? 2.123 -17.396 -6.835 1.00 81.25 110 ASN A N 1
ATOM 814 C CA . ASN A 1 110 ? 0.923 -18.169 -6.550 1.00 81.25 110 ASN A CA 1
ATOM 815 C C . ASN A 1 110 ? 0.886 -18.458 -5.047 1.00 81.25 110 ASN A C 1
ATOM 817 O O . ASN A 1 110 ? 1.789 -19.116 -4.533 1.00 81.25 110 ASN A O 1
ATOM 821 N N . ASP A 1 111 ? -0.131 -17.948 -4.358 1.00 79.00 111 ASP A N 1
ATOM 822 C CA . ASP A 1 111 ? -0.336 -18.148 -2.917 1.00 79.00 111 ASP A CA 1
ATOM 823 C C . ASP A 1 111 ? -1.330 -19.285 -2.594 1.00 79.00 111 ASP A C 1
ATOM 825 O O . ASP A 1 111 ? -1.648 -19.527 -1.431 1.00 79.00 111 ASP A O 1
ATOM 829 N N . GLY A 1 112 ? -1.782 -20.028 -3.611 1.00 78.00 112 GLY A N 1
ATOM 830 C CA . GLY A 1 112 ? -2.724 -21.144 -3.500 1.00 78.00 112 GLY A CA 1
ATOM 831 C C . GLY A 1 112 ? -4.192 -20.754 -3.687 1.00 78.00 112 GLY A C 1
ATOM 832 O O . GLY A 1 112 ? -4.999 -21.621 -4.022 1.00 78.00 112 GLY A O 1
ATOM 833 N N . GLU A 1 113 ? -4.535 -19.472 -3.544 1.00 82.62 113 GLU A N 1
ATOM 834 C CA . GLU A 1 113 ? -5.879 -18.935 -3.794 1.00 82.62 113 GLU A CA 1
ATOM 835 C C . GLU A 1 113 ? -5.898 -18.058 -5.056 1.00 82.62 113 GLU A C 1
ATOM 837 O O . GLU A 1 113 ? -6.832 -18.134 -5.858 1.00 82.62 113 GLU A O 1
ATOM 842 N N . MET A 1 114 ? -4.834 -17.283 -5.285 1.00 76.88 114 MET A N 1
ATOM 843 C CA . MET A 1 114 ? -4.694 -16.370 -6.411 1.00 76.88 114 MET A CA 1
ATOM 844 C C . MET A 1 114 ? -3.302 -16.463 -7.050 1.00 76.88 114 MET A C 1
ATOM 846 O O . MET A 1 114 ? -2.260 -16.382 -6.401 1.00 76.88 114 MET A O 1
ATOM 850 N N . ALA A 1 115 ? -3.283 -16.573 -8.379 1.00 83.31 115 ALA A N 1
ATOM 851 C CA . ALA A 1 115 ? -2.065 -16.438 -9.167 1.00 83.31 115 ALA A CA 1
ATOM 852 C C . ALA A 1 115 ? -1.960 -15.011 -9.722 1.00 83.31 115 ALA A C 1
ATOM 854 O O . ALA A 1 115 ? -2.840 -14.557 -10.453 1.00 83.31 115 ALA A O 1
ATOM 855 N N . SER A 1 116 ? -0.870 -14.318 -9.396 1.00 80.19 116 SER A N 1
ATOM 856 C CA . SER A 1 116 ? -0.543 -12.986 -9.911 1.00 80.19 116 SER A CA 1
ATOM 857 C C . SER A 1 116 ? 0.660 -13.068 -10.844 1.00 80.19 116 SER A C 1
ATOM 859 O O . SER A 1 116 ? 1.726 -13.542 -10.451 1.00 80.19 116 SER A O 1
ATOM 861 N N . VAL A 1 117 ? 0.500 -12.592 -12.080 1.00 81.88 117 VAL A N 1
ATOM 862 C CA . VAL A 1 117 ? 1.556 -12.589 -13.103 1.00 81.88 117 VAL A CA 1
ATOM 863 C C . VAL A 1 117 ? 1.863 -11.151 -13.501 1.00 81.88 117 VAL A C 1
ATOM 865 O O . VAL A 1 117 ? 0.973 -10.402 -13.898 1.00 81.88 117 VAL A O 1
ATOM 868 N N . PHE A 1 118 ? 3.133 -10.773 -13.400 1.00 79.12 118 PHE A N 1
ATOM 869 C CA . PHE A 1 118 ? 3.628 -9.442 -13.727 1.00 79.12 118 PHE A CA 1
ATOM 870 C C . PHE A 1 118 ? 4.245 -9.457 -15.123 1.00 79.12 118 PHE A C 1
ATOM 872 O O . PHE A 1 118 ? 5.225 -10.159 -15.381 1.00 79.12 118 PHE A O 1
ATOM 879 N N . LEU A 1 119 ? 3.650 -8.674 -16.020 1.00 84.50 119 LEU A N 1
ATOM 880 C CA . LEU A 1 119 ? 3.984 -8.614 -17.439 1.00 84.50 119 LEU A CA 1
ATOM 881 C C . LEU A 1 119 ? 4.470 -7.206 -17.789 1.00 84.50 119 LEU A C 1
ATOM 883 O O . LEU A 1 119 ? 3.829 -6.218 -17.431 1.00 84.50 119 LEU A O 1
ATOM 887 N N . SER A 1 120 ? 5.577 -7.121 -18.515 1.00 82.38 120 SER A N 1
ATOM 888 C CA . SER A 1 120 ? 6.007 -5.914 -19.215 1.00 82.38 120 SER A CA 1
ATOM 889 C C . SER A 1 120 ? 5.537 -5.994 -20.662 1.00 82.38 120 SER A C 1
ATOM 891 O O . SER A 1 120 ? 5.744 -7.011 -21.320 1.00 82.38 120 SER A O 1
ATOM 893 N N . LEU A 1 121 ? 4.903 -4.933 -21.155 1.00 84.81 121 LEU A N 1
ATOM 894 C CA . LEU A 1 121 ? 4.513 -4.783 -22.554 1.00 84.81 121 LEU A CA 1
ATOM 895 C C . LEU A 1 121 ? 5.218 -3.549 -23.109 1.00 84.81 121 LEU A C 1
ATOM 897 O O . LEU A 1 121 ? 4.996 -2.435 -22.637 1.00 84.81 121 LEU A O 1
ATOM 901 N N . GLN A 1 122 ? 6.074 -3.754 -24.102 1.00 83.19 122 GLN A N 1
ATOM 902 C CA . GLN A 1 122 ? 6.829 -2.702 -24.762 1.00 83.19 122 GLN A CA 1
ATOM 903 C C . GLN A 1 122 ? 6.510 -2.701 -26.254 1.00 83.19 122 GLN A C 1
ATOM 905 O O . GLN A 1 122 ? 6.793 -3.668 -26.950 1.00 83.19 122 GLN A O 1
ATOM 910 N N . ASP A 1 123 ? 5.960 -1.597 -26.749 1.00 86.56 123 ASP A N 1
ATOM 911 C CA . ASP A 1 123 ? 5.855 -1.344 -28.186 1.00 86.56 123 ASP A CA 1
ATOM 912 C C . ASP A 1 123 ? 7.245 -0.998 -28.753 1.00 86.56 123 ASP A C 1
ATOM 914 O O . ASP A 1 123 ? 7.891 -0.038 -28.311 1.00 86.56 123 ASP A O 1
ATOM 918 N N . THR A 1 124 ? 7.713 -1.826 -29.687 1.00 80.38 124 THR A N 1
ATOM 919 C CA . THR A 1 124 ? 8.995 -1.739 -30.391 1.00 80.38 124 THR A CA 1
ATOM 920 C C . THR A 1 124 ? 8.878 -1.037 -31.745 1.00 80.38 124 THR A C 1
ATOM 922 O O . THR A 1 124 ? 9.892 -0.573 -32.267 1.00 80.38 124 THR A O 1
ATOM 925 N N . GLU A 1 125 ? 7.673 -0.892 -32.302 1.00 80.00 125 GLU A N 1
ATOM 926 C CA . GLU A 1 125 ? 7.453 -0.256 -33.603 1.00 80.00 125 GLU A CA 1
ATOM 927 C C . GLU A 1 125 ? 7.231 1.256 -33.498 1.00 80.00 125 GLU A C 1
ATOM 929 O O . GLU A 1 125 ? 7.578 1.985 -34.430 1.00 80.00 125 GLU A O 1
ATOM 934 N N . GLY A 1 126 ? 6.689 1.746 -32.378 1.00 67.19 126 GLY A N 1
ATOM 935 C CA . GLY A 1 126 ? 6.584 3.180 -32.086 1.00 67.19 126 GLY A CA 1
ATOM 936 C C . GLY A 1 126 ? 5.742 3.979 -33.089 1.00 67.19 126 GLY A C 1
ATOM 937 O O . GLY A 1 126 ? 5.857 5.206 -33.146 1.00 67.19 126 GLY A O 1
ATOM 938 N N . LYS A 1 127 ? 4.912 3.299 -33.884 1.00 59.25 127 LYS A N 1
ATOM 939 C CA . LYS A 1 127 ? 3.914 3.919 -34.760 1.00 59.25 127 LYS A CA 1
ATOM 940 C C . LYS A 1 127 ? 2.728 4.335 -33.881 1.00 59.25 127 LYS A C 1
ATOM 942 O O . LYS A 1 127 ? 2.303 3.563 -33.035 1.00 59.25 127 LYS A O 1
ATOM 947 N N . ASP A 1 128 ? 2.231 5.557 -34.064 1.00 56.56 128 ASP A N 1
ATOM 948 C CA . ASP A 1 128 ? 1.106 6.152 -33.312 1.00 56.56 128 ASP A CA 1
ATOM 949 C C . ASP A 1 128 ? 1.391 6.643 -31.873 1.00 56.56 128 ASP A C 1
ATOM 951 O O . ASP A 1 128 ? 0.494 6.695 -31.030 1.00 56.56 128 ASP A O 1
ATOM 955 N N . ARG A 1 129 ? 2.614 7.109 -31.584 1.00 60.81 129 ARG A N 1
ATOM 956 C CA . ARG A 1 129 ? 2.849 7.985 -30.417 1.00 60.81 129 ARG A CA 1
ATOM 957 C C . ARG A 1 129 ? 2.415 9.421 -30.754 1.00 60.81 129 ARG A C 1
ATOM 959 O O . ARG A 1 129 ? 3.056 10.054 -31.589 1.00 60.81 129 ARG A O 1
ATOM 966 N N . VAL A 1 130 ? 1.334 9.908 -30.133 1.00 57.00 130 VAL A N 1
ATOM 967 C CA . VAL A 1 130 ? 0.902 11.326 -30.174 1.00 57.00 130 VAL A CA 1
ATOM 968 C C . VAL A 1 130 ? 1.704 12.153 -29.178 1.00 57.00 130 VAL A C 1
ATOM 970 O O . VAL A 1 130 ? 1.888 11.667 -28.039 1.00 57.00 130 VAL A O 1
#

Radius of gyration: 39.77 Å; chains: 1; bounding box: 96×48×79 Å

Secondary structure (DSSP, 8-state):
----HHHHHHHHHHHHTT-PPPHHHHHHHHHHSS----------HHHHHHHHHHHHHHHHHHHHHHHHTT-HHHHHHHHHHHHHHHHHSB---EEEEETTEEEEEEEEEE-SS-EEEEEEEEESS-TT--

Foldseek 3Di:
DD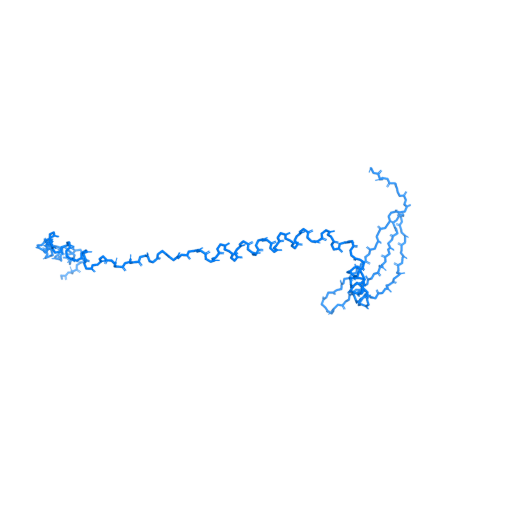DDPVNVVVVVCVVCVPVDDDPVRVVVVCVVVVPPPPVVVPPCVVVVVVVVVVVVVVVCVVVVVVVCVVDVVSVVVVVVVVVVVCVQWDQPQDWDDDPQKIKGFGTWHDPPPDIDTDIDIDRRPPPDDD